Protein AF-A0A3D3CGB9-F1 (afdb_monomer_lite)

Foldseek 3Di:
DFDDDDDQVPDDALVVVLVSVLRRLLVVLVVVLVVVLVVLVCCQPPPFDVPVLVVAPQCVVVVHTVSLVSHPDDDDPDDDDPCLQVVLLVSQLCRCCCPNVVVDGSVRVVVCVVVVNVVVVVSVVSSVVGDGPPPPDCSSVVSSVVVVVSNVVSNVVDDRCSNVVPDDDPDDD

Sequence (173 aa):
MGLPEKPLAEFRSVGEIQEAFERQLANLIDHSVISSVVAQKLHMEMVPRPFLSTCVDGCMEKGLDLSKGGAVYNVGPVLTGIGLSVVANGLAAIEKLVFEDRSATLGELAKAMDDDWVGHEDLRKRALAAPKYGNDNEAVDRYAREISDFYYRTTRRHPCDVASSGSRSPRSP

Secondary structure (DSSP, 8-state):
-PPP---GGG--SHHHHHHHHHHHHHHHHHHHHHHHHHHHHHHHHH---HHHHHTSTTHHHHT--GGGT-SS----PPPPP--HHHHHHHHHHHIIIIIIS--S-HHHHHHHHHTTTTT-HHHHHHHHHS--TTSS-HHHHHHHHHHHHHHHHHHTTS--GGGTSS--PPPP-

pLDDT: mean 89.47, std 15.13, range [31.45, 97.75]

Radius of gyration: 22.29 Å; chains: 1; bounding box: 44×42×59 Å

Structure (mmCIF, N/CA/C/O backbone):
data_AF-A0A3D3CGB9-F1
#
_entry.id   AF-A0A3D3CGB9-F1
#
loop_
_atom_site.group_PDB
_atom_site.id
_atom_site.type_symbol
_atom_site.label_atom_id
_atom_site.label_alt_id
_atom_site.label_comp_id
_atom_site.label_asym_id
_atom_site.label_entity_id
_atom_site.label_seq_id
_atom_site.pdbx_PDB_ins_code
_atom_site.Cartn_x
_atom_site.Cartn_y
_atom_site.Cartn_z
_atom_site.occupancy
_atom_site.B_iso_or_equiv
_atom_site.auth_seq_id
_atom_site.auth_comp_id
_atom_site.auth_asym_id
_atom_site.auth_atom_id
_atom_site.pdbx_PDB_model_num
ATOM 1 N N . MET A 1 1 ? 9.017 -13.805 4.710 1.00 71.00 1 MET A N 1
ATOM 2 C CA . MET A 1 1 ? 9.083 -12.710 3.715 1.00 71.00 1 MET A CA 1
ATOM 3 C C . MET A 1 1 ? 8.897 -11.338 4.357 1.00 71.00 1 MET A C 1
ATOM 5 O O . MET A 1 1 ? 9.520 -10.405 3.873 1.00 71.00 1 MET A O 1
ATOM 9 N N . GLY A 1 2 ? 8.099 -11.202 5.426 1.00 88.62 2 GLY A N 1
ATOM 10 C CA . GLY A 1 2 ? 8.049 -9.963 6.213 1.00 88.62 2 GLY A CA 1
ATOM 11 C C . GLY A 1 2 ? 9.246 -9.783 7.153 1.00 88.62 2 GLY A C 1
ATOM 12 O O . GLY A 1 2 ? 9.957 -10.747 7.450 1.00 88.62 2 GLY A O 1
ATOM 13 N N . LEU A 1 3 ? 9.445 -8.547 7.607 1.00 94.56 3 LEU A N 1
ATOM 14 C CA . LEU A 1 3 ? 10.413 -8.180 8.641 1.00 94.56 3 LEU A CA 1
ATOM 15 C C . LEU A 1 3 ? 9.923 -8.632 10.029 1.00 94.56 3 LEU A C 1
ATOM 17 O O . LEU A 1 3 ? 8.708 -8.663 10.250 1.00 94.56 3 LEU A O 1
ATOM 21 N N . PRO A 1 4 ? 10.826 -8.962 10.970 1.00 93.69 4 PRO A N 1
ATOM 22 C CA . PRO A 1 4 ? 10.441 -9.149 12.362 1.00 93.69 4 PRO A CA 1
ATOM 23 C C . PRO A 1 4 ? 9.935 -7.820 12.932 1.00 93.69 4 PRO A C 1
ATOM 25 O O . PRO A 1 4 ? 10.592 -6.790 12.806 1.00 93.69 4 PRO A O 1
ATOM 28 N N . GLU A 1 5 ? 8.769 -7.855 13.566 1.00 92.94 5 GLU A N 1
ATOM 29 C CA . GLU A 1 5 ? 8.159 -6.711 14.243 1.00 92.94 5 GLU A CA 1
ATOM 30 C C . GLU A 1 5 ? 7.860 -7.074 15.696 1.00 92.94 5 GLU A C 1
ATOM 32 O O . GLU A 1 5 ? 7.839 -8.251 16.072 1.00 92.94 5 GLU A O 1
ATOM 37 N N . LYS A 1 6 ? 7.645 -6.050 16.523 1.00 92.56 6 LYS A N 1
ATOM 38 C CA . LYS A 1 6 ? 7.287 -6.249 17.929 1.00 92.56 6 LYS A CA 1
ATOM 39 C C . LYS A 1 6 ? 5.930 -6.968 18.074 1.00 92.56 6 LYS A C 1
ATOM 41 O O . LYS A 1 6 ? 5.095 -6.888 17.169 1.00 92.56 6 LYS A O 1
ATOM 46 N N . PRO A 1 7 ? 5.678 -7.661 19.199 1.00 93.50 7 PRO A N 1
ATOM 47 C CA . PRO A 1 7 ? 4.395 -8.309 19.466 1.00 93.50 7 PRO A CA 1
ATOM 48 C C . PRO A 1 7 ? 3.196 -7.353 19.373 1.00 93.50 7 PRO A C 1
ATOM 50 O O . PRO A 1 7 ? 3.284 -6.192 19.770 1.00 93.50 7 PRO A O 1
ATOM 53 N N . LEU A 1 8 ? 2.037 -7.865 18.935 1.00 90.25 8 LEU A N 1
ATOM 54 C CA . LEU A 1 8 ? 0.809 -7.068 18.766 1.00 90.25 8 LEU A CA 1
ATOM 55 C C . LEU A 1 8 ? 0.390 -6.307 20.035 1.00 90.25 8 LEU A C 1
ATOM 57 O O . LEU A 1 8 ? -0.092 -5.182 19.950 1.00 90.25 8 LEU A O 1
ATOM 61 N N . ALA A 1 9 ? 0.605 -6.897 21.213 1.00 88.75 9 ALA A N 1
ATOM 62 C CA . ALA A 1 9 ? 0.267 -6.285 22.498 1.00 88.75 9 ALA A CA 1
ATOM 63 C C . ALA A 1 9 ? 1.123 -5.050 22.846 1.00 88.75 9 ALA A C 1
ATOM 65 O O . ALA A 1 9 ? 0.763 -4.287 23.740 1.00 88.75 9 ALA A O 1
ATOM 66 N N . GLU A 1 10 ? 2.253 -4.846 22.164 1.00 93.50 10 GLU A N 1
ATOM 67 C CA . GLU A 1 10 ? 3.170 -3.730 22.416 1.00 93.50 10 GLU A CA 1
ATOM 68 C C . GLU A 1 10 ? 2.884 -2.495 21.549 1.00 93.50 10 GLU A C 1
ATOM 70 O O . GLU A 1 10 ? 3.540 -1.462 21.720 1.00 93.50 10 GLU A O 1
ATOM 75 N N . PHE A 1 11 ? 1.931 -2.571 20.616 1.00 94.88 11 PHE A N 1
ATOM 76 C CA . PHE A 1 11 ? 1.491 -1.412 19.839 1.00 94.88 11 PHE A CA 1
ATOM 77 C C . PHE A 1 11 ? 0.540 -0.545 20.661 1.00 94.88 11 PHE A C 1
ATOM 79 O O . PHE A 1 11 ? -0.473 -1.021 21.173 1.00 94.88 11 PHE A O 1
ATOM 86 N N . ARG A 1 12 ? 0.872 0.742 20.786 1.00 94.44 12 ARG A N 1
ATOM 87 C CA . ARG A 1 12 ? 0.139 1.690 21.645 1.00 94.44 12 ARG A CA 1
ATOM 88 C C . ARG A 1 12 ? -0.654 2.738 20.875 1.00 94.44 12 ARG A C 1
ATOM 90 O O . ARG A 1 12 ? -1.452 3.448 21.481 1.00 94.44 12 ARG A O 1
ATOM 97 N N . SER A 1 13 ? -0.451 2.838 19.566 1.00 95.81 13 SER A N 1
ATOM 98 C CA . SER A 1 13 ? -1.186 3.757 18.699 1.00 95.81 13 SER A CA 1
ATOM 99 C C . SER A 1 13 ? -1.323 3.194 17.288 1.00 95.81 13 SER A C 1
ATOM 101 O O . SER A 1 13 ? -0.536 2.345 16.864 1.00 95.81 13 SER A O 1
ATOM 103 N N . VAL A 1 14 ? -2.297 3.710 16.534 1.00 95.94 14 VAL A N 1
ATOM 104 C CA . VAL A 1 14 ? -2.419 3.401 15.103 1.00 95.94 14 VAL A CA 1
ATOM 105 C C . VAL A 1 14 ? -1.213 3.913 14.308 1.00 95.94 14 VAL A C 1
ATOM 107 O O . VAL A 1 14 ? -0.809 3.267 13.348 1.00 95.94 14 VAL A O 1
ATOM 110 N N . GLY A 1 15 ? -0.582 5.010 14.743 1.00 96.44 15 GLY A N 1
ATOM 111 C CA . GLY A 1 15 ? 0.629 5.540 14.114 1.00 96.44 15 GLY A CA 1
ATOM 112 C C . GLY A 1 15 ? 1.782 4.536 14.141 1.00 96.44 15 GLY A C 1
ATOM 113 O O . GLY A 1 15 ? 2.397 4.285 13.112 1.00 96.44 15 GLY A O 1
ATOM 114 N N . GLU A 1 16 ? 2.009 3.861 15.274 1.00 96.69 16 GLU A N 1
ATOM 115 C CA . GLU A 1 16 ? 3.033 2.807 15.362 1.00 96.69 16 GLU A CA 1
ATOM 116 C C . GLU A 1 16 ? 2.738 1.623 14.421 1.00 96.69 16 GLU A C 1
ATOM 118 O O . GLU A 1 16 ? 3.661 0.999 13.892 1.00 96.69 16 GLU A O 1
ATOM 123 N N . ILE A 1 17 ? 1.456 1.303 14.211 1.00 96.38 17 ILE A N 1
ATOM 124 C CA . ILE A 1 17 ? 1.021 0.241 13.292 1.00 96.38 17 ILE A CA 1
ATOM 125 C C . ILE A 1 17 ? 1.237 0.673 11.843 1.00 96.38 17 ILE A C 1
ATOM 127 O O . ILE A 1 17 ? 1.741 -0.114 11.043 1.00 96.38 17 ILE A O 1
ATOM 131 N N . GLN A 1 18 ? 0.896 1.916 11.503 1.00 97.06 18 GLN A N 1
ATOM 132 C CA . GLN A 1 18 ? 1.150 2.477 10.181 1.00 97.06 18 GLN A CA 1
ATOM 133 C C . GLN A 1 18 ? 2.649 2.497 9.869 1.00 97.06 18 GLN A C 1
ATOM 135 O O . GLN A 1 18 ? 3.045 2.042 8.802 1.00 97.06 18 GLN A O 1
ATOM 140 N N . GLU A 1 19 ? 3.497 2.920 10.807 1.00 97.06 19 GLU A N 1
ATOM 141 C CA . GLU A 1 19 ? 4.953 2.878 10.634 1.00 97.06 19 GLU A CA 1
ATOM 142 C C . GLU A 1 19 ? 5.470 1.446 10.422 1.00 97.06 19 GLU A C 1
ATOM 144 O O . GLU A 1 19 ? 6.356 1.216 9.596 1.00 97.06 19 GLU A O 1
ATOM 149 N N . ALA A 1 20 ? 4.927 0.461 11.147 1.00 96.94 20 ALA A N 1
ATOM 150 C CA . ALA A 1 20 ? 5.261 -0.948 10.933 1.00 96.94 20 ALA A CA 1
ATOM 151 C C . ALA A 1 20 ? 4.816 -1.434 9.549 1.00 96.94 20 ALA A C 1
ATOM 153 O O . ALA A 1 20 ? 5.584 -2.093 8.847 1.00 96.94 20 ALA A O 1
ATOM 154 N N . PHE A 1 21 ? 3.611 -1.062 9.115 1.00 96.75 21 PHE A N 1
ATOM 155 C CA . PHE A 1 21 ? 3.128 -1.343 7.767 1.00 96.75 21 PHE A CA 1
ATOM 156 C C . PHE A 1 21 ? 4.039 -0.721 6.699 1.00 96.75 21 PHE A C 1
ATOM 158 O O . PHE A 1 21 ? 4.424 -1.401 5.750 1.00 96.75 21 PHE A O 1
ATOM 165 N N . GLU A 1 22 ? 4.445 0.537 6.869 1.00 96.81 22 GLU A N 1
ATOM 166 C CA . GLU A 1 22 ? 5.350 1.242 5.959 1.00 96.81 22 GLU A CA 1
ATOM 167 C C . GLU A 1 22 ? 6.719 0.553 5.856 1.00 96.81 22 GLU A C 1
ATOM 169 O O . GLU A 1 22 ? 7.250 0.408 4.752 1.00 96.81 22 GLU A O 1
ATOM 174 N N . ARG A 1 23 ? 7.272 0.045 6.969 1.00 96.81 23 ARG A N 1
ATOM 175 C CA . ARG A 1 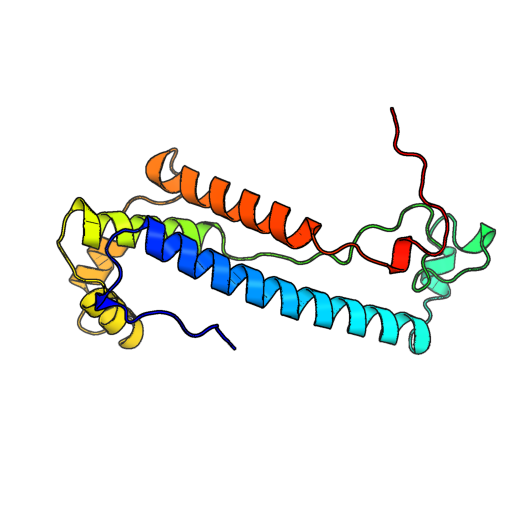23 ? 8.510 -0.761 6.955 1.00 96.81 23 ARG A CA 1
ATOM 176 C C . ARG A 1 23 ? 8.346 -2.060 6.171 1.00 96.81 23 ARG A C 1
ATOM 178 O O . ARG A 1 23 ? 9.208 -2.399 5.359 1.00 96.81 23 ARG A O 1
ATOM 185 N N . GLN A 1 24 ? 7.240 -2.773 6.378 1.00 96.94 24 GLN A N 1
ATOM 186 C CA . GLN A 1 24 ? 6.937 -3.999 5.631 1.00 96.94 24 GLN A CA 1
ATOM 187 C C . GLN A 1 24 ? 6.763 -3.712 4.133 1.00 96.94 24 GLN A C 1
ATOM 189 O O . GLN A 1 24 ? 7.301 -4.437 3.293 1.00 96.94 24 GLN A O 1
ATOM 194 N N . LEU A 1 25 ? 6.062 -2.626 3.795 1.00 96.25 25 LEU A N 1
ATOM 195 C CA . LEU A 1 25 ? 5.851 -2.183 2.421 1.00 96.25 25 LEU A CA 1
ATOM 196 C C . LEU A 1 25 ? 7.170 -1.790 1.747 1.00 96.25 25 LEU A C 1
ATOM 198 O O . LEU A 1 25 ? 7.405 -2.195 0.611 1.00 96.25 25 LEU A O 1
ATOM 202 N N . ALA A 1 26 ? 8.048 -1.056 2.435 1.00 95.50 26 ALA A N 1
ATOM 203 C CA . ALA A 1 26 ? 9.370 -0.706 1.917 1.00 95.50 26 ALA A CA 1
ATOM 204 C C . ALA A 1 26 ? 10.207 -1.953 1.608 1.00 95.50 26 ALA A C 1
ATOM 206 O O . ALA A 1 26 ? 10.721 -2.080 0.500 1.00 95.50 26 ALA A O 1
ATOM 207 N N . ASN A 1 27 ? 10.245 -2.919 2.530 1.00 95.81 27 ASN A N 1
ATOM 208 C CA . ASN A 1 27 ? 10.922 -4.192 2.296 1.00 95.81 27 ASN A CA 1
ATOM 209 C C . ASN A 1 27 ? 10.351 -4.932 1.073 1.00 95.81 27 ASN A C 1
ATOM 211 O O . ASN A 1 27 ? 11.106 -5.482 0.273 1.00 95.81 27 ASN A O 1
ATOM 215 N N . LEU A 1 28 ? 9.029 -4.934 0.880 1.00 95.12 28 LEU A N 1
ATOM 216 C CA . LEU A 1 28 ? 8.418 -5.547 -0.302 1.00 95.12 28 LEU A CA 1
ATOM 217 C C . LEU A 1 28 ? 8.777 -4.802 -1.598 1.00 95.12 28 LEU A C 1
ATOM 219 O O . LEU A 1 28 ? 9.026 -5.444 -2.623 1.00 95.12 28 LEU A O 1
ATOM 223 N N . ILE A 1 29 ? 8.821 -3.467 -1.561 1.00 94.69 29 ILE A N 1
ATOM 224 C CA . ILE A 1 29 ? 9.257 -2.638 -2.692 1.00 94.69 29 ILE A CA 1
ATOM 225 C C . ILE A 1 29 ? 10.700 -2.986 -3.065 1.00 94.69 29 ILE A C 1
ATOM 227 O O . ILE A 1 29 ? 10.945 -3.263 -4.238 1.00 94.69 29 ILE A O 1
ATOM 231 N N . ASP A 1 30 ? 11.617 -3.074 -2.098 1.00 93.00 30 ASP A N 1
ATOM 232 C CA . ASP A 1 30 ? 13.024 -3.421 -2.341 1.00 93.00 30 ASP A CA 1
ATOM 233 C C . ASP A 1 30 ? 13.158 -4.748 -3.104 1.00 93.00 30 ASP A C 1
ATOM 235 O O . ASP A 1 30 ? 13.811 -4.827 -4.150 1.00 93.00 30 ASP A O 1
ATOM 239 N N . HIS A 1 31 ? 12.468 -5.791 -2.636 1.00 93.50 31 HIS A N 1
ATOM 240 C CA . HIS A 1 31 ? 12.474 -7.099 -3.293 1.00 93.50 31 HIS A CA 1
ATOM 241 C C . HIS A 1 31 ? 11.844 -7.048 -4.694 1.00 93.50 31 HIS A C 1
ATOM 243 O O . HIS A 1 31 ? 12.347 -7.676 -5.631 1.00 93.50 31 HIS A O 1
ATOM 249 N N . SER A 1 32 ? 10.769 -6.274 -4.862 1.00 93.75 32 SER A N 1
ATOM 250 C CA . SER A 1 32 ? 10.077 -6.114 -6.148 1.00 93.75 32 SER A CA 1
ATOM 251 C C . SER A 1 32 ? 10.941 -5.383 -7.179 1.00 93.75 32 SER A C 1
ATOM 253 O O . SER A 1 32 ? 10.950 -5.756 -8.355 1.00 93.75 32 SER A O 1
ATOM 255 N N . VAL A 1 33 ? 11.711 -4.380 -6.746 1.00 92.19 33 VAL A N 1
ATOM 256 C CA . VAL A 1 33 ? 12.694 -3.679 -7.584 1.00 92.19 33 VAL A CA 1
ATOM 257 C C . VAL A 1 33 ? 13.782 -4.644 -8.038 1.00 92.19 33 VAL A C 1
ATOM 259 O O . VAL A 1 33 ? 14.054 -4.722 -9.236 1.00 92.19 33 VAL A O 1
ATOM 262 N N . ILE A 1 34 ? 14.370 -5.412 -7.113 1.00 91.56 34 ILE A N 1
ATOM 263 C CA . ILE A 1 34 ? 15.412 -6.398 -7.442 1.00 91.56 34 ILE A CA 1
ATOM 264 C C . ILE A 1 34 ? 14.889 -7.385 -8.489 1.00 91.56 34 ILE A C 1
ATOM 266 O O . ILE A 1 34 ? 15.532 -7.588 -9.521 1.00 91.56 34 ILE A O 1
ATOM 270 N N . SER A 1 35 ? 13.697 -7.944 -8.265 1.00 92.94 35 SER A N 1
ATOM 271 C CA . SER A 1 35 ? 13.059 -8.871 -9.202 1.00 92.94 35 SER A CA 1
ATOM 272 C C . SER A 1 35 ? 12.844 -8.238 -10.582 1.00 92.94 35 SER A C 1
ATOM 274 O O . SER A 1 35 ? 13.216 -8.824 -11.601 1.00 92.94 35 SER A O 1
ATOM 276 N N . SER A 1 36 ? 12.331 -7.005 -10.622 1.00 92.38 36 SER A N 1
ATOM 277 C CA . SER A 1 36 ? 12.059 -6.284 -11.871 1.00 92.38 36 SER A CA 1
ATOM 278 C C . SER A 1 36 ? 13.334 -5.990 -12.663 1.00 92.38 36 SER A C 1
ATOM 280 O O . SER A 1 36 ? 13.372 -6.204 -13.874 1.00 92.38 36 SER A O 1
ATOM 282 N N . VAL A 1 37 ? 14.402 -5.548 -11.994 1.00 90.25 37 VAL A N 1
ATOM 283 C CA . VAL A 1 37 ? 15.694 -5.263 -12.637 1.00 90.25 37 VAL A CA 1
ATOM 284 C C . VAL A 1 37 ? 16.332 -6.542 -13.179 1.00 90.25 37 VAL A C 1
ATOM 286 O O . VAL A 1 37 ? 16.861 -6.542 -14.291 1.00 90.25 37 VAL A O 1
ATOM 289 N N . VAL A 1 38 ? 16.266 -7.649 -12.433 1.00 92.00 38 VAL A N 1
ATOM 290 C CA . VAL A 1 38 ? 16.757 -8.953 -12.906 1.00 92.00 38 VAL A CA 1
ATOM 291 C C . VAL A 1 38 ? 15.976 -9.408 -14.140 1.00 92.00 38 VAL A C 1
ATOM 293 O O . VAL A 1 38 ? 16.588 -9.778 -15.140 1.00 92.00 38 VAL A O 1
ATOM 296 N N . ALA A 1 39 ? 14.645 -9.305 -14.124 1.00 91.56 39 ALA A N 1
ATOM 297 C CA . ALA A 1 39 ? 13.813 -9.646 -15.276 1.00 91.56 39 ALA A CA 1
ATOM 298 C C . ALA A 1 39 ? 14.145 -8.787 -16.510 1.00 91.56 39 ALA A C 1
ATOM 300 O O . ALA A 1 39 ? 14.252 -9.308 -17.621 1.00 91.56 39 ALA A O 1
ATOM 301 N N . GLN A 1 40 ? 14.381 -7.483 -16.329 1.00 89.44 40 GLN A N 1
ATOM 302 C CA . GLN A 1 40 ? 14.809 -6.599 -17.417 1.00 89.44 40 GLN A CA 1
ATOM 303 C C . GLN A 1 40 ? 16.165 -7.008 -18.004 1.00 89.44 40 GLN A C 1
ATOM 305 O O . GLN A 1 40 ? 16.298 -7.048 -19.227 1.00 89.44 40 GLN A O 1
ATOM 310 N N . LYS A 1 41 ? 17.149 -7.356 -17.164 1.00 90.06 41 LYS A N 1
ATOM 311 C CA . LYS A 1 41 ? 18.462 -7.850 -17.621 1.00 90.06 41 LYS A CA 1
ATOM 312 C C . LYS A 1 41 ? 18.334 -9.124 -18.448 1.00 90.06 41 LYS A C 1
ATOM 314 O O . LYS A 1 41 ? 18.863 -9.191 -19.553 1.00 90.06 41 LYS A O 1
ATOM 319 N N . LEU A 1 42 ? 17.543 -10.080 -17.972 1.00 91.81 42 LEU A N 1
ATOM 320 C CA . LEU A 1 42 ? 17.266 -11.317 -18.702 1.00 91.81 42 LEU A CA 1
ATOM 321 C C . LEU A 1 42 ? 16.584 -11.047 -20.051 1.00 91.81 42 LEU A C 1
ATOM 323 O O . LEU A 1 42 ? 16.952 -11.642 -21.062 1.00 91.81 42 LEU A O 1
ATOM 327 N N . HIS A 1 43 ? 15.633 -10.112 -20.100 1.00 90.00 43 HIS A N 1
ATOM 328 C CA . HIS A 1 43 ? 14.998 -9.708 -21.354 1.00 90.00 43 HIS A CA 1
ATOM 329 C C . HIS A 1 43 ? 15.967 -9.031 -22.334 1.00 90.00 43 HIS A C 1
ATOM 331 O O . HIS A 1 43 ? 15.830 -9.249 -23.534 1.00 90.00 43 HIS A O 1
ATOM 337 N N . MET A 1 44 ? 16.939 -8.245 -21.855 1.00 89.50 44 MET A N 1
ATOM 338 C CA . MET A 1 44 ? 17.967 -7.628 -22.708 1.00 89.50 44 MET A CA 1
ATOM 339 C C . MET A 1 44 ? 18.879 -8.653 -23.390 1.00 89.50 44 MET A C 1
ATOM 341 O O . MET A 1 44 ? 19.365 -8.401 -24.496 1.00 89.50 44 MET A O 1
ATOM 345 N N . GLU A 1 45 ? 19.139 -9.777 -22.724 1.00 90.38 45 GLU A N 1
ATOM 346 C CA . GLU A 1 45 ? 20.069 -10.805 -23.196 1.00 90.38 45 GLU A CA 1
ATOM 347 C C . GLU A 1 45 ? 19.377 -11.878 -24.038 1.00 90.38 45 G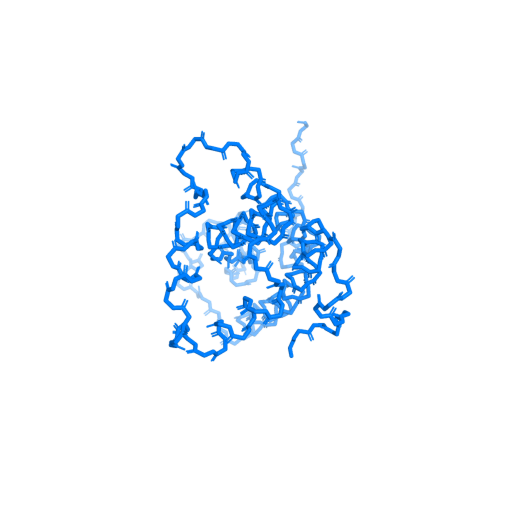LU A C 1
ATOM 349 O O . GLU A 1 45 ? 19.899 -12.278 -25.077 1.00 90.38 45 GLU A O 1
ATOM 354 N N . MET A 1 46 ? 18.195 -12.330 -23.612 1.00 93.38 46 MET A N 1
ATOM 355 C CA . MET A 1 46 ? 17.554 -13.521 -24.178 1.00 93.38 46 MET A CA 1
ATOM 356 C C . MET A 1 46 ? 16.352 -13.221 -25.076 1.00 93.38 46 MET A C 1
ATOM 358 O O . MET A 1 46 ? 15.933 -14.095 -25.831 1.00 93.38 46 MET A O 1
ATOM 362 N N . VAL A 1 47 ? 15.768 -12.018 -25.000 1.00 92.50 47 VAL A N 1
ATOM 363 C CA . VAL A 1 47 ? 14.492 -11.701 -25.669 1.00 92.50 47 VAL A CA 1
ATOM 364 C C . VAL A 1 47 ? 14.576 -10.361 -26.416 1.00 92.50 47 VAL A C 1
ATOM 366 O O . VAL A 1 47 ? 13.860 -9.414 -26.064 1.00 92.50 47 VAL A O 1
ATOM 369 N N . PRO A 1 48 ? 15.437 -10.248 -27.450 1.00 88.38 48 PRO A N 1
ATOM 370 C CA . PRO A 1 48 ? 15.436 -9.074 -28.317 1.00 88.38 48 PRO A CA 1
ATOM 371 C C . PRO A 1 48 ? 14.083 -8.946 -29.027 1.00 88.38 48 PRO A C 1
ATOM 373 O O . PRO A 1 48 ? 13.443 -9.945 -29.365 1.00 88.38 48 PRO A O 1
ATOM 376 N N . ARG A 1 49 ? 13.633 -7.711 -29.263 1.00 91.56 49 ARG A N 1
ATOM 377 C CA . ARG A 1 49 ? 12.294 -7.413 -29.789 1.00 91.56 49 ARG A CA 1
ATOM 378 C C . ARG A 1 49 ? 12.378 -6.645 -31.113 1.00 91.56 49 ARG A C 1
ATOM 380 O O . ARG A 1 49 ? 11.861 -5.531 -31.191 1.00 91.56 49 ARG A O 1
ATOM 387 N N . PRO A 1 50 ? 12.959 -7.229 -32.181 1.00 91.88 50 PRO A N 1
ATOM 388 C CA . PRO A 1 50 ? 13.251 -6.508 -33.420 1.00 91.88 50 PRO A CA 1
ATOM 389 C C . PRO A 1 50 ? 12.005 -5.882 -34.053 1.00 91.88 50 PRO A C 1
ATOM 391 O O . PRO A 1 50 ? 12.046 -4.721 -34.438 1.00 91.88 50 PRO A O 1
ATOM 394 N N . PHE A 1 51 ? 10.877 -6.599 -34.090 1.00 95.31 51 PHE A N 1
ATOM 395 C CA . PHE A 1 51 ? 9.626 -6.057 -34.629 1.00 95.31 51 PHE A CA 1
ATOM 396 C C . PHE A 1 51 ? 9.150 -4.822 -33.850 1.00 95.31 51 PHE A C 1
ATOM 398 O O . PHE A 1 51 ? 8.923 -3.773 -34.442 1.00 95.31 51 PHE A O 1
ATOM 405 N N . LEU A 1 52 ? 9.076 -4.907 -32.517 1.00 93.38 52 LEU A N 1
ATOM 406 C CA . LEU A 1 52 ? 8.658 -3.770 -31.690 1.00 93.38 52 LEU A CA 1
ATOM 407 C C . LEU A 1 52 ? 9.634 -2.596 -31.800 1.00 93.38 52 LEU A C 1
ATOM 409 O O . LEU A 1 52 ? 9.194 -1.454 -31.843 1.00 93.38 52 LEU A O 1
ATOM 413 N N . SER A 1 53 ? 10.935 -2.865 -31.909 1.00 94.56 53 SER A N 1
ATOM 414 C CA . SER A 1 53 ? 11.959 -1.838 -32.119 1.00 94.56 53 SER A CA 1
ATOM 415 C C . SER A 1 53 ? 11.748 -1.058 -33.422 1.00 94.56 53 SER A C 1
ATOM 417 O O . SER A 1 53 ? 12.001 0.139 -33.450 1.00 94.56 53 SER A O 1
ATOM 419 N N . THR A 1 54 ? 11.219 -1.678 -34.484 1.00 95.19 54 THR A N 1
ATOM 420 C CA . THR A 1 54 ? 10.877 -0.947 -35.725 1.00 95.19 54 THR A CA 1
ATOM 421 C C . THR A 1 54 ? 9.643 -0.053 -35.599 1.00 95.19 54 THR A C 1
ATOM 423 O O . THR A 1 54 ? 9.454 0.841 -36.417 1.00 95.19 54 THR A O 1
ATOM 426 N N . CYS A 1 55 ? 8.808 -0.276 -34.581 1.00 95.94 55 CYS A N 1
ATOM 427 C CA . CYS A 1 55 ? 7.588 0.491 -34.334 1.00 95.94 55 CYS A CA 1
ATOM 428 C C . CYS A 1 55 ? 7.771 1.607 -33.289 1.00 95.94 55 CYS A C 1
ATOM 430 O O . CYS A 1 55 ? 6.790 2.264 -32.944 1.00 95.94 55 CYS A O 1
ATOM 432 N N . VAL A 1 56 ? 8.979 1.789 -32.742 1.00 94.56 56 VAL A N 1
ATOM 433 C CA . VAL A 1 56 ? 9.263 2.761 -31.677 1.00 94.56 56 VAL A CA 1
ATOM 434 C C . VAL A 1 56 ? 10.402 3.686 -32.091 1.00 94.56 56 VAL A C 1
ATOM 436 O O . VAL A 1 56 ? 11.535 3.240 -32.287 1.00 94.56 56 VAL A O 1
ATOM 439 N N . ASP A 1 57 ? 10.105 4.985 -32.140 1.00 95.25 57 ASP A N 1
ATOM 440 C CA . ASP A 1 57 ? 11.070 6.036 -32.468 1.00 95.25 57 ASP A CA 1
ATOM 441 C C . ASP A 1 57 ? 12.325 5.968 -31.580 1.00 95.25 57 ASP A C 1
ATOM 443 O O . ASP A 1 57 ? 12.261 5.683 -30.375 1.00 95.25 57 ASP A O 1
ATOM 447 N N . GLY A 1 58 ? 13.485 6.265 -32.167 1.00 94.19 58 GLY A N 1
ATOM 448 C CA . GLY A 1 58 ? 14.793 6.258 -31.513 1.00 94.19 58 GLY A CA 1
ATOM 449 C C . GLY A 1 58 ? 15.558 4.945 -31.684 1.00 94.19 58 GLY A C 1
ATOM 450 O O . GLY A 1 58 ? 16.791 4.964 -31.716 1.00 94.19 58 GLY A O 1
ATOM 451 N N . CYS A 1 59 ? 14.867 3.806 -31.812 1.00 93.81 59 CYS A N 1
ATOM 452 C CA . CYS A 1 59 ? 15.531 2.502 -31.898 1.00 93.81 59 CYS A CA 1
ATOM 453 C C . CYS A 1 59 ? 16.336 2.363 -33.197 1.00 93.81 59 CYS A C 1
ATOM 455 O O . CYS A 1 59 ? 17.471 1.883 -33.175 1.00 93.81 59 CYS A O 1
ATOM 457 N N . MET A 1 60 ? 15.768 2.822 -34.318 1.00 93.94 60 MET A N 1
ATOM 458 C CA . MET A 1 60 ? 16.421 2.783 -35.628 1.00 93.94 60 MET A CA 1
ATOM 459 C C . MET A 1 60 ? 17.587 3.770 -35.706 1.00 93.94 60 MET A C 1
ATOM 461 O O . MET A 1 60 ? 18.671 3.395 -36.144 1.00 93.94 60 MET A O 1
ATOM 465 N N . GLU A 1 61 ? 17.401 4.999 -35.220 1.00 94.81 61 GLU A N 1
ATOM 466 C CA . GLU A 1 61 ? 18.423 6.050 -35.214 1.00 94.81 61 GLU A CA 1
ATOM 467 C C . GLU A 1 61 ? 19.634 5.665 -34.360 1.00 94.81 61 GLU A C 1
ATOM 469 O O . GLU A 1 61 ? 20.770 5.981 -34.711 1.00 94.81 61 GLU A O 1
ATOM 474 N N . LYS A 1 62 ? 19.401 4.968 -33.241 1.00 92.44 62 LYS A N 1
ATOM 475 C CA . LYS A 1 62 ? 20.461 4.507 -32.334 1.00 92.44 62 LYS A CA 1
ATOM 476 C C . LYS A 1 62 ? 21.021 3.130 -32.703 1.00 92.44 62 LYS A C 1
ATOM 478 O O . LYS A 1 62 ? 22.034 2.735 -32.133 1.00 92.44 62 LYS A O 1
ATOM 483 N N . GLY A 1 63 ? 20.366 2.380 -33.594 1.00 92.00 63 GLY A N 1
ATOM 484 C CA . GLY A 1 63 ? 20.710 0.983 -33.879 1.00 92.00 63 GLY A CA 1
ATOM 485 C C . GLY A 1 63 ? 20.605 0.071 -32.649 1.00 92.00 63 GLY A C 1
ATOM 486 O O . GLY A 1 63 ? 21.357 -0.896 -32.526 1.00 92.00 63 GLY A O 1
ATOM 487 N N . LEU A 1 64 ? 19.711 0.401 -31.711 1.00 91.81 64 LEU A N 1
ATOM 488 C CA . LEU A 1 64 ? 19.545 -0.298 -30.438 1.00 91.81 64 LEU A CA 1
ATOM 489 C C . LEU A 1 64 ? 18.137 -0.871 -30.321 1.00 91.81 64 LEU A C 1
ATOM 491 O O . LEU A 1 64 ? 17.151 -0.194 -30.596 1.00 91.81 64 LEU A O 1
ATOM 495 N N . ASP A 1 65 ? 18.050 -2.115 -29.851 1.00 91.94 65 ASP A N 1
ATOM 496 C CA . ASP A 1 65 ? 16.770 -2.744 -29.543 1.00 91.94 65 ASP A CA 1
ATOM 497 C C . ASP A 1 65 ? 16.042 -1.998 -28.412 1.00 91.94 65 ASP A C 1
ATOM 499 O O . ASP A 1 65 ? 16.663 -1.468 -27.486 1.00 91.94 65 ASP A O 1
ATOM 503 N N . LEU A 1 66 ? 14.711 -2.034 -28.439 1.00 89.75 66 LEU A N 1
ATOM 504 C CA . LEU A 1 66 ? 13.842 -1.495 -27.402 1.00 89.75 66 LEU A CA 1
ATOM 505 C C . LEU A 1 66 ? 14.216 -2.007 -26.006 1.00 89.75 66 LEU A C 1
ATOM 507 O O . LEU A 1 66 ? 14.228 -1.238 -25.049 1.00 89.75 66 LEU A O 1
ATOM 511 N N . SER A 1 67 ? 14.547 -3.297 -25.870 1.00 88.50 67 SER A N 1
ATOM 512 C CA . SER A 1 67 ? 14.968 -3.877 -24.588 1.00 88.50 67 SER A CA 1
ATOM 513 C C . SER A 1 67 ? 16.230 -3.231 -24.022 1.00 88.50 67 SER A C 1
ATOM 515 O O . SER A 1 67 ? 16.371 -3.175 -22.805 1.00 88.50 67 SER A O 1
ATOM 517 N N . LYS A 1 68 ? 17.096 -2.694 -24.886 1.00 88.62 68 LYS A N 1
ATOM 518 C CA . LYS A 1 68 ? 18.373 -2.057 -24.544 1.00 88.62 68 LYS A CA 1
ATOM 519 C C . LYS A 1 68 ? 18.279 -0.527 -24.482 1.00 88.62 68 LYS A C 1
ATOM 521 O O . LYS A 1 68 ? 19.302 0.148 -24.532 1.00 88.62 68 LYS A O 1
ATOM 526 N N . GLY A 1 69 ? 17.066 0.023 -24.397 1.00 88.75 69 GLY A N 1
ATOM 527 C CA . GLY A 1 69 ? 16.840 1.462 -24.253 1.00 88.75 69 GLY A CA 1
ATOM 528 C C . GLY A 1 69 ? 16.857 2.254 -25.564 1.00 88.75 69 GLY A C 1
ATOM 529 O O . GLY A 1 69 ? 17.079 3.467 -25.538 1.00 88.75 69 GLY A O 1
ATOM 530 N N . GLY A 1 70 ? 16.612 1.604 -26.709 1.00 91.12 70 GLY A N 1
ATOM 531 C CA . GLY A 1 70 ? 16.573 2.264 -28.021 1.00 91.12 70 GLY A CA 1
ATOM 532 C C . GLY A 1 70 ? 15.556 3.410 -28.126 1.00 91.12 70 GLY A C 1
ATOM 533 O O . GLY A 1 70 ? 15.822 4.397 -28.807 1.00 91.12 70 GLY A O 1
ATOM 534 N N . ALA A 1 71 ? 14.446 3.351 -27.385 1.00 92.56 71 ALA A N 1
ATOM 535 C CA . ALA A 1 71 ? 13.384 4.357 -27.441 1.00 92.56 71 ALA A CA 1
ATOM 536 C C . ALA A 1 71 ? 13.875 5.789 -27.138 1.00 92.56 71 ALA A C 1
ATOM 538 O O . ALA A 1 71 ? 14.852 5.993 -26.407 1.00 92.56 71 ALA A O 1
ATOM 539 N N . VAL A 1 72 ? 13.177 6.801 -27.667 1.00 92.94 72 VAL A N 1
ATOM 540 C CA . VAL A 1 72 ? 13.415 8.218 -27.309 1.00 92.94 72 VAL A CA 1
ATOM 541 C C . VAL A 1 72 ? 13.242 8.446 -25.804 1.00 92.94 72 VAL A C 1
ATOM 543 O O . VAL A 1 72 ? 14.073 9.110 -25.185 1.00 92.94 72 VAL A O 1
ATOM 546 N N . TYR A 1 73 ? 12.207 7.848 -25.206 1.00 89.44 73 TYR A N 1
ATOM 547 C CA . TYR A 1 73 ? 11.926 7.928 -23.774 1.00 89.44 73 TYR A CA 1
ATOM 548 C C . TYR A 1 73 ? 11.874 6.536 -23.158 1.00 89.44 73 TYR A C 1
ATOM 550 O O . TYR A 1 73 ? 11.140 5.667 -23.622 1.00 89.44 73 TYR A O 1
ATOM 558 N N . ASN A 1 74 ? 12.611 6.350 -22.066 1.00 86.50 74 ASN A N 1
ATOM 559 C CA . ASN A 1 74 ? 12.580 5.129 -21.272 1.00 86.50 74 ASN A CA 1
ATOM 560 C C . ASN A 1 74 ? 12.088 5.481 -19.867 1.00 86.50 74 ASN A C 1
ATOM 562 O O . ASN A 1 74 ? 12.763 6.199 -19.130 1.00 86.50 74 ASN A O 1
ATOM 566 N N . VAL A 1 75 ? 10.901 4.991 -19.507 1.00 83.94 75 VAL A N 1
ATOM 567 C CA . VAL A 1 75 ? 10.295 5.182 -18.184 1.00 83.94 75 VAL A CA 1
ATOM 568 C C . VAL A 1 75 ? 9.950 3.816 -17.607 1.00 83.94 75 VAL A C 1
ATOM 570 O O . VAL A 1 75 ? 9.327 2.997 -18.278 1.00 83.94 75 VAL A O 1
ATOM 573 N N . GLY A 1 76 ? 10.343 3.575 -16.357 1.00 75.00 76 GLY A N 1
ATOM 574 C CA . GLY A 1 76 ? 10.053 2.335 -15.640 1.00 75.00 76 GLY A CA 1
ATOM 575 C C . GLY A 1 76 ? 11.307 1.655 -15.082 1.00 75.00 76 GLY A C 1
ATOM 576 O O . GLY A 1 76 ? 12.354 2.299 -15.026 1.00 75.00 76 GLY A O 1
ATOM 577 N N . PRO A 1 77 ? 11.211 0.374 -14.669 1.00 78.12 77 PRO A N 1
ATOM 578 C CA . PRO A 1 77 ? 10.006 -0.464 -14.673 1.00 78.12 77 PRO A CA 1
ATOM 579 C C . PRO A 1 77 ? 8.946 0.052 -13.693 1.00 78.12 77 PRO A C 1
ATOM 581 O O . PRO A 1 77 ? 9.265 0.601 -12.642 1.00 78.12 77 PRO A O 1
ATOM 584 N N . VAL A 1 78 ? 7.674 -0.097 -14.061 1.00 84.94 78 VAL A N 1
ATO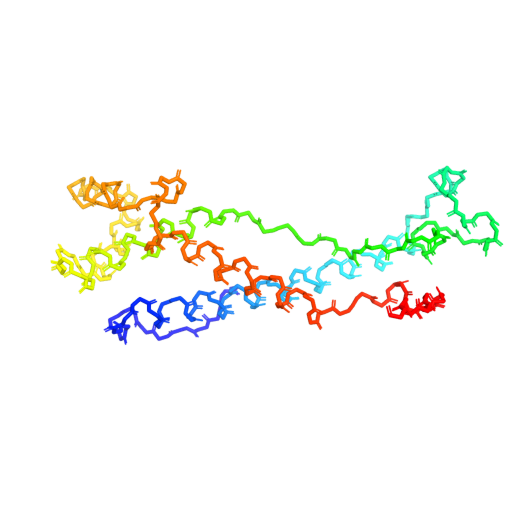M 585 C CA . VAL A 1 78 ? 6.558 0.310 -13.203 1.00 84.94 78 VAL A CA 1
ATOM 586 C C . VAL A 1 78 ? 6.298 -0.791 -12.186 1.00 84.94 78 VAL A C 1
ATOM 588 O O . VAL A 1 78 ? 6.073 -1.941 -12.558 1.00 84.94 78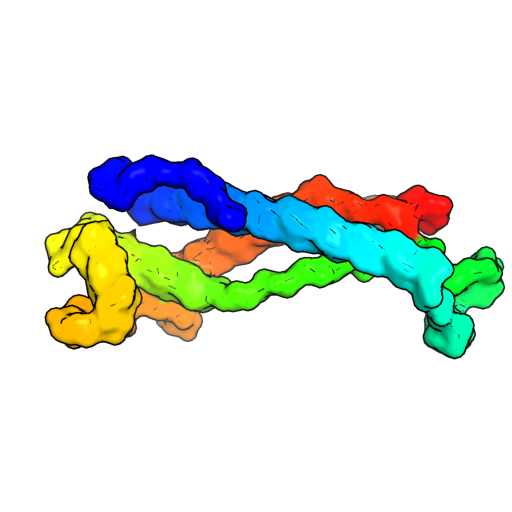 VAL A O 1
ATOM 591 N N . LEU A 1 79 ? 6.296 -0.425 -10.908 1.00 90.44 79 LEU A N 1
ATOM 592 C CA . LEU A 1 79 ? 5.735 -1.253 -9.851 1.00 90.44 79 LEU A CA 1
ATOM 593 C C . LEU A 1 79 ? 4.286 -0.826 -9.623 1.00 90.44 79 LEU A C 1
ATOM 595 O O . LEU A 1 79 ? 3.988 0.366 -9.547 1.00 90.44 79 LEU A O 1
ATOM 599 N N . THR A 1 80 ? 3.382 -1.798 -9.538 1.00 91.12 80 THR A N 1
ATOM 600 C CA . THR A 1 80 ? 1.958 -1.545 -9.303 1.00 91.12 80 THR A CA 1
ATOM 601 C C . THR A 1 80 ? 1.615 -1.860 -7.853 1.00 91.12 80 THR A C 1
ATOM 603 O O . THR A 1 80 ? 1.708 -3.008 -7.425 1.00 91.12 80 THR A O 1
ATOM 606 N N . GLY A 1 81 ? 1.206 -0.842 -7.096 1.00 89.19 81 GLY A N 1
ATOM 607 C CA . GLY A 1 81 ? 0.624 -1.007 -5.765 1.00 89.19 81 GLY A CA 1
ATOM 608 C C . GLY A 1 81 ? -0.886 -1.215 -5.865 1.00 89.19 81 GLY A C 1
ATOM 609 O O . GLY A 1 81 ? -1.592 -0.357 -6.390 1.00 89.19 81 GLY A O 1
ATOM 610 N N . ILE A 1 82 ? -1.388 -2.345 -5.367 1.00 94.62 82 ILE A N 1
ATOM 611 C CA . ILE A 1 82 ? -2.820 -2.682 -5.355 1.00 94.62 82 ILE A CA 1
ATOM 612 C C . ILE A 1 82 ? -3.307 -2.695 -3.903 1.00 94.62 82 ILE A C 1
ATOM 614 O O . ILE A 1 82 ? -2.587 -3.137 -3.013 1.00 94.62 82 ILE A O 1
ATOM 618 N N . GLY A 1 83 ? -4.539 -2.235 -3.669 1.00 95.06 83 GLY A N 1
ATOM 619 C CA . GLY A 1 83 ? -5.190 -2.345 -2.359 1.00 95.06 83 GLY A CA 1
ATOM 620 C C . GLY A 1 83 ? -5.088 -1.108 -1.464 1.00 95.06 83 GLY A C 1
ATOM 621 O O . GLY A 1 83 ? -5.269 -1.233 -0.258 1.00 95.06 83 GLY A O 1
ATOM 622 N N . LEU A 1 84 ? -4.857 0.087 -2.022 1.00 96.75 84 LEU A N 1
ATOM 623 C CA . LEU A 1 84 ? -4.770 1.332 -1.242 1.00 96.75 84 LEU A CA 1
ATOM 624 C C . LEU A 1 84 ? -5.994 1.559 -0.337 1.00 96.75 84 LEU A C 1
ATOM 626 O O . LEU A 1 84 ? -5.850 1.844 0.849 1.00 96.75 84 LEU A O 1
ATOM 630 N N . SER A 1 85 ? -7.199 1.366 -0.881 1.00 96.38 85 SER A N 1
ATOM 631 C CA . SER A 1 85 ? -8.450 1.498 -0.125 1.00 96.38 85 SER A CA 1
ATOM 632 C C . SER A 1 85 ? -8.588 0.445 0.974 1.00 96.38 85 SER A C 1
ATOM 634 O O . SER A 1 85 ? -9.141 0.732 2.031 1.00 96.38 85 SER A O 1
ATOM 636 N N . VAL A 1 86 ? -8.070 -0.766 0.754 1.00 96.88 86 VAL A N 1
ATOM 637 C CA . VAL A 1 86 ? -8.105 -1.855 1.739 1.00 96.88 86 VAL A CA 1
ATOM 638 C C . VAL A 1 86 ? -7.243 -1.494 2.943 1.00 96.88 86 VAL A C 1
ATOM 640 O O . VAL A 1 86 ? -7.704 -1.621 4.074 1.00 96.88 86 VAL A O 1
ATOM 643 N N . VAL A 1 87 ? -6.032 -0.983 2.707 1.00 97.06 87 VAL A N 1
ATOM 644 C CA . VAL A 1 87 ? -5.131 -0.571 3.790 1.00 97.06 87 VAL A CA 1
ATOM 645 C C . VAL A 1 87 ? -5.703 0.626 4.548 1.00 97.06 87 VAL A C 1
ATOM 647 O O . VAL A 1 87 ? -5.775 0.577 5.773 1.00 97.06 87 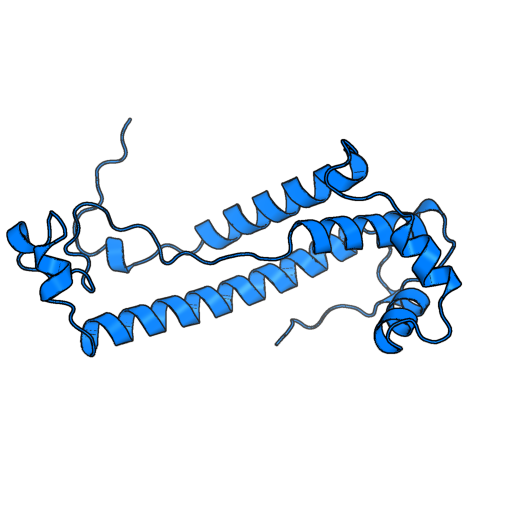VAL A O 1
ATOM 650 N N . ALA A 1 88 ? -6.179 1.658 3.842 1.00 97.62 88 ALA A N 1
ATOM 651 C CA . ALA A 1 88 ? -6.784 2.831 4.477 1.00 97.62 88 ALA A CA 1
ATOM 652 C C . ALA A 1 88 ? -7.989 2.450 5.357 1.00 97.62 88 ALA A C 1
ATOM 654 O O . ALA A 1 88 ? -8.080 2.865 6.511 1.00 97.62 88 ALA A O 1
ATOM 655 N N . ASN A 1 89 ? -8.876 1.589 4.848 1.00 97.62 89 ASN A N 1
ATOM 656 C CA . ASN A 1 89 ? -10.022 1.084 5.607 1.00 97.62 89 ASN A CA 1
ATOM 657 C C . ASN A 1 89 ? -9.603 0.220 6.803 1.00 97.62 89 ASN A C 1
ATOM 659 O O . ASN A 1 89 ? -10.253 0.278 7.846 1.00 97.62 89 ASN A O 1
ATOM 663 N N . GLY A 1 90 ? -8.548 -0.586 6.658 1.00 97.06 90 GLY A N 1
ATOM 664 C CA . GLY A 1 90 ? -8.010 -1.416 7.734 1.00 97.06 90 GLY A CA 1
ATOM 665 C C . GLY A 1 90 ? -7.442 -0.577 8.877 1.00 97.06 90 GLY A C 1
ATOM 666 O O . GLY A 1 90 ? -7.807 -0.794 10.030 1.00 97.06 90 GLY A O 1
ATOM 667 N N . LEU A 1 91 ? -6.619 0.427 8.556 1.00 97.62 91 LEU A N 1
ATOM 668 C CA . LEU A 1 91 ? -6.067 1.360 9.542 1.00 97.62 91 LEU A CA 1
ATOM 669 C C . LEU A 1 91 ? -7.169 2.149 10.254 1.00 97.62 91 LEU A C 1
ATOM 671 O O . LEU A 1 91 ? -7.170 2.201 11.480 1.00 97.62 91 LEU A O 1
ATOM 675 N N . ALA A 1 92 ? -8.156 2.664 9.515 1.00 97.44 92 ALA A N 1
ATOM 676 C CA . ALA A 1 92 ? -9.294 3.368 10.104 1.00 97.44 92 ALA A CA 1
ATOM 677 C C . ALA A 1 92 ? -10.157 2.469 11.007 1.00 97.44 92 ALA A C 1
ATOM 679 O O . ALA A 1 92 ? -10.642 2.909 12.048 1.00 97.44 92 ALA A O 1
ATOM 680 N N . ALA A 1 93 ? -10.349 1.196 10.643 1.00 97.44 93 ALA A N 1
ATOM 681 C CA . ALA A 1 93 ? -11.067 0.246 11.491 1.00 97.44 93 ALA A CA 1
ATOM 682 C C . ALA A 1 93 ? -10.296 -0.065 12.783 1.00 97.44 93 ALA A C 1
ATOM 684 O O . ALA A 1 93 ? -10.906 -0.138 13.849 1.00 97.44 93 ALA A O 1
ATOM 685 N N . ILE A 1 94 ? -8.970 -0.215 12.703 1.00 97.19 94 ILE A N 1
ATOM 686 C CA . ILE A 1 94 ? -8.108 -0.429 13.872 1.00 97.19 94 ILE A CA 1
ATOM 687 C C . ILE A 1 94 ? -8.120 0.803 14.781 1.00 97.19 94 ILE A C 1
ATOM 689 O O . ILE A 1 94 ? -8.332 0.660 15.984 1.00 97.19 94 ILE A O 1
ATOM 693 N N . GLU A 1 95 ? -7.927 1.999 14.217 1.00 97.06 95 GLU A N 1
ATOM 694 C CA . GLU A 1 95 ? -7.975 3.262 14.957 1.00 97.06 95 GLU A CA 1
ATOM 695 C C . GLU A 1 95 ? -9.277 3.383 15.740 1.00 97.06 95 GLU A C 1
ATOM 697 O O . GLU A 1 95 ? -9.256 3.501 16.968 1.00 97.06 95 GLU A O 1
ATOM 702 N N . LYS A 1 96 ? -10.402 3.232 15.039 1.00 96.56 96 LYS A N 1
ATOM 703 C CA . LYS A 1 96 ? -11.719 3.365 15.641 1.00 96.56 96 LYS A CA 1
ATOM 704 C C . LYS A 1 96 ? -11.990 2.305 16.703 1.00 96.56 96 LYS A C 1
ATOM 706 O O . LYS A 1 96 ? -12.348 2.637 17.825 1.00 96.56 96 LYS A O 1
ATOM 711 N N . LEU A 1 97 ? -11.836 1.021 16.381 1.00 97.00 97 LEU A N 1
ATOM 712 C CA . LEU A 1 97 ? -12.277 -0.048 17.284 1.00 97.00 97 LEU A CA 1
ATOM 713 C C . LEU A 1 97 ? -11.361 -0.236 18.492 1.00 97.00 97 LEU A C 1
ATOM 715 O O . LEU A 1 97 ? -11.861 -0.567 19.569 1.00 97.00 97 LEU A O 1
ATOM 719 N N . VAL A 1 98 ? -10.051 -0.049 18.316 1.00 96.88 98 VAL A N 1
ATOM 720 C CA . VAL A 1 98 ? -9.056 -0.337 19.355 1.00 96.88 98 VAL A CA 1
ATOM 721 C C . VAL A 1 98 ? -8.675 0.906 20.140 1.00 96.88 98 VAL A C 1
ATOM 723 O O . VAL A 1 98 ? -8.610 0.851 21.368 1.00 96.88 98 VAL A O 1
ATOM 726 N N . PHE A 1 99 ? -8.400 2.017 19.458 1.00 96.06 99 PHE A N 1
ATOM 727 C CA . PHE A 1 99 ? -7.795 3.185 20.098 1.00 96.06 99 PHE A CA 1
ATOM 728 C C . PHE A 1 99 ? -8.829 4.246 20.497 1.00 96.06 99 PHE A C 1
ATOM 730 O O . PHE A 1 99 ? -8.713 4.794 21.597 1.00 96.06 99 PHE A O 1
ATOM 737 N N . GLU A 1 100 ? -9.849 4.489 19.667 1.00 96.12 100 GLU A N 1
ATOM 738 C CA . GLU A 1 100 ? -10.926 5.452 19.949 1.00 96.12 100 GLU A CA 1
ATOM 739 C C . GLU A 1 100 ? -12.037 4.839 20.820 1.00 96.12 100 GLU A C 1
ATOM 741 O O . GLU A 1 100 ? -12.176 5.200 21.989 1.00 96.12 100 GLU A O 1
ATOM 746 N N . ASP A 1 101 ? -12.791 3.875 20.281 1.00 95.75 101 ASP A N 1
ATOM 747 C CA . ASP A 1 101 ? -13.952 3.257 20.939 1.00 95.75 101 ASP A CA 1
ATOM 748 C C . ASP A 1 101 ? -13.537 2.254 22.028 1.00 95.75 101 ASP A C 1
ATOM 750 O O . ASP A 1 101 ? -14.336 1.921 22.905 1.00 95.75 101 ASP A O 1
ATOM 754 N N . ARG A 1 102 ? -12.300 1.733 21.955 1.00 94.62 102 ARG A N 1
ATOM 755 C CA . ARG A 1 102 ? -11.750 0.686 22.845 1.00 94.62 102 ARG A CA 1
ATOM 756 C C . ARG A 1 102 ? -12.691 -0.510 23.022 1.00 94.62 102 ARG A C 1
ATOM 758 O O . ARG A 1 102 ? -12.785 -1.105 24.093 1.00 94.62 102 ARG A O 1
ATOM 765 N N . SER A 1 103 ? -13.410 -0.847 21.956 1.00 94.00 103 SER A N 1
ATOM 766 C CA . SER A 1 103 ? -14.434 -1.892 21.942 1.00 94.00 103 SER A CA 1
ATOM 767 C C . SER A 1 103 ? -13.881 -3.267 21.544 1.00 94.00 103 SER A C 1
ATOM 769 O O . SER A 1 103 ? -14.612 -4.260 21.582 1.00 94.00 103 SER A O 1
ATOM 771 N N . ALA A 1 104 ? -12.612 -3.318 21.136 1.00 94.62 104 ALA A N 1
ATOM 772 C CA . ALA A 1 104 ? -11.841 -4.523 20.867 1.00 94.62 104 ALA A CA 1
ATOM 773 C C . ALA A 1 104 ? -10.350 -4.261 21.118 1.00 94.62 104 ALA A C 1
ATOM 775 O O . ALA A 1 104 ? -9.888 -3.121 21.105 1.00 94.62 104 ALA A O 1
ATOM 776 N N . THR A 1 105 ? -9.579 -5.322 21.301 1.00 95.38 105 THR A N 1
ATOM 777 C CA . THR A 1 105 ? -8.114 -5.290 21.354 1.00 95.38 105 THR A CA 1
ATOM 778 C C . THR A 1 105 ? -7.506 -5.699 20.010 1.00 95.38 105 THR A C 1
ATOM 780 O O . THR A 1 105 ? -8.149 -6.368 19.197 1.00 95.38 105 THR A O 1
ATOM 783 N N . LEU A 1 106 ? -6.231 -5.359 19.776 1.00 95.19 106 LEU A N 1
ATOM 784 C CA . LEU A 1 106 ? -5.498 -5.853 18.598 1.00 95.19 106 LEU A CA 1
ATOM 785 C C . LEU A 1 106 ? -5.454 -7.384 18.543 1.00 95.19 106 LEU A C 1
ATOM 787 O O . LEU A 1 106 ? -5.542 -7.953 17.462 1.00 95.19 106 LEU A O 1
ATOM 791 N N . GLY A 1 107 ? -5.342 -8.048 19.699 1.00 95.62 107 GLY A N 1
ATOM 792 C CA . GLY A 1 107 ? -5.336 -9.509 19.781 1.00 95.62 107 GLY A CA 1
ATOM 793 C C . GLY A 1 107 ? -6.677 -10.131 19.392 1.00 95.62 107 GLY A C 1
ATOM 794 O O . GLY A 1 107 ? -6.697 -11.122 18.669 1.00 95.62 107 GLY A O 1
ATOM 795 N N . GLU A 1 108 ? -7.794 -9.535 19.816 1.00 95.44 108 GLU A N 1
ATOM 796 C CA . GLU A 1 108 ? -9.135 -9.984 19.416 1.00 95.44 108 GLU A CA 1
ATOM 797 C C . GLU A 1 108 ? -9.378 -9.785 17.921 1.00 95.44 108 GLU A C 1
ATOM 799 O O . GLU A 1 108 ? -9.887 -10.693 17.271 1.00 95.44 108 GLU A O 1
ATOM 804 N N . LEU A 1 109 ? -8.975 -8.640 17.356 1.00 95.56 109 LEU A N 1
ATOM 805 C CA . LEU A 1 109 ? -9.064 -8.412 15.911 1.00 95.56 109 LEU A CA 1
ATOM 806 C C . LEU A 1 109 ? -8.184 -9.385 15.123 1.00 95.56 109 LEU A C 1
ATOM 808 O O . LEU A 1 109 ? -8.643 -9.929 14.124 1.00 95.56 109 LEU A O 1
ATOM 812 N N . ALA A 1 110 ? -6.947 -9.627 15.565 1.00 95.62 110 ALA A N 1
ATOM 813 C CA . ALA A 1 110 ? -6.048 -10.580 14.918 1.00 95.62 110 ALA A CA 1
ATOM 814 C C . ALA A 1 110 ? -6.633 -11.994 14.930 1.00 95.62 110 ALA A C 1
ATOM 816 O O . ALA A 1 110 ? -6.746 -12.612 13.878 1.00 95.62 110 ALA A O 1
ATOM 817 N N . LYS A 1 111 ? -7.109 -12.452 16.092 1.00 96.75 111 LYS A N 1
ATOM 818 C CA . LYS A 1 111 ? -7.770 -13.751 16.211 1.00 96.75 111 LYS A CA 1
ATOM 819 C C . LYS A 1 111 ? -9.018 -13.841 15.331 1.00 96.75 111 LYS A C 1
ATOM 821 O O . LYS A 1 111 ? -9.212 -14.841 14.654 1.00 96.75 111 LYS A O 1
ATOM 826 N N . ALA A 1 112 ? -9.846 -12.798 15.309 1.00 96.94 112 ALA A N 1
ATOM 827 C CA . ALA A 1 112 ? -11.027 -12.774 14.456 1.00 96.94 112 ALA A CA 1
ATOM 828 C C . ALA A 1 112 ? -10.670 -12.856 12.967 1.00 96.94 112 ALA A C 1
ATOM 830 O O . ALA A 1 112 ? -11.404 -13.484 12.216 1.00 96.94 112 ALA A O 1
ATOM 831 N N . MET A 1 113 ? -9.557 -12.260 12.532 1.00 95.38 113 MET A N 1
ATOM 832 C CA . MET A 1 113 ? -9.070 -12.401 11.156 1.00 95.38 113 MET A CA 1
ATOM 833 C C . MET A 1 113 ? -8.499 -13.798 10.877 1.00 95.38 113 MET A C 1
ATOM 835 O O . MET A 1 113 ? -8.761 -14.335 9.803 1.00 95.38 113 MET A O 1
ATOM 839 N N . ASP A 1 114 ? -7.770 -14.394 11.826 1.00 97.06 114 ASP A N 1
ATOM 840 C CA . ASP A 1 114 ? -7.238 -15.763 11.712 1.00 97.06 114 ASP A CA 1
ATOM 841 C C . ASP A 1 114 ? -8.363 -16.808 11.609 1.00 97.06 114 ASP A C 1
ATOM 843 O O . ASP A 1 114 ? -8.252 -17.771 10.851 1.00 97.06 114 ASP A O 1
ATOM 847 N N . ASP A 1 115 ? -9.469 -16.583 12.323 1.00 97.75 115 ASP A N 1
ATOM 848 C CA . ASP A 1 115 ? -10.670 -17.424 12.302 1.00 97.75 115 ASP A CA 1
ATOM 849 C C . ASP A 1 115 ? -11.599 -17.122 11.093 1.00 97.75 115 ASP A C 1
ATOM 851 O O . ASP A 1 115 ? -12.730 -17.605 11.054 1.00 97.75 115 ASP A O 1
ATOM 855 N N . ASP A 1 116 ? -11.178 -16.289 10.126 1.00 96.94 116 ASP A N 1
ATOM 856 C CA . ASP A 1 116 ? -12.011 -15.770 9.017 1.00 96.94 116 ASP A CA 1
ATOM 857 C C . ASP A 1 116 ? -13.383 -15.242 9.490 1.00 96.94 116 ASP A C 1
ATOM 859 O O . ASP A 1 116 ? -14.438 -15.439 8.885 1.00 96.94 116 ASP A O 1
ATOM 863 N N . TRP A 1 117 ? -13.367 -14.558 10.633 1.00 97.19 117 TRP A N 1
ATOM 864 C CA . TRP A 1 117 ? -14.511 -13.974 11.330 1.00 97.19 117 TRP A CA 1
ATOM 865 C C . TRP A 1 117 ? -15.570 -14.964 11.835 1.00 97.19 117 TRP A C 1
ATOM 867 O O . TRP A 1 117 ? -16.609 -14.519 12.335 1.00 97.19 117 TRP A O 1
ATOM 877 N N . VAL A 1 118 ? -15.333 -16.275 11.746 1.00 97.69 118 VAL A N 1
ATOM 878 C CA . VAL A 1 118 ? -16.263 -17.305 12.226 1.00 97.69 118 VAL A CA 1
ATOM 879 C C . VAL A 1 118 ? -16.347 -17.249 13.753 1.00 97.69 118 VAL A C 1
ATOM 881 O O . VAL A 1 118 ? -15.343 -17.412 14.442 1.00 97.69 118 VAL A O 1
ATOM 884 N N . GLY A 1 119 ? -17.542 -17.003 14.300 1.00 96.75 119 GLY A N 1
ATOM 885 C CA . GLY A 1 119 ? -17.744 -16.810 15.743 1.00 96.75 119 GLY A CA 1
ATOM 886 C C . GLY A 1 119 ? -17.388 -15.407 16.255 1.00 96.75 119 GLY A C 1
ATOM 887 O O . GLY A 1 119 ? -17.428 -15.169 17.463 1.00 96.75 119 GLY A O 1
ATOM 888 N N . HIS A 1 120 ? -17.056 -14.474 15.353 1.00 97.12 120 HIS A N 1
ATOM 889 C CA . HIS A 1 120 ? -16.729 -13.073 15.656 1.00 97.12 120 HIS A CA 1
ATOM 890 C C . HIS A 1 120 ? -17.621 -12.096 14.870 1.00 97.12 120 HIS A C 1
ATOM 892 O O . HIS A 1 120 ? -17.205 -10.991 14.506 1.00 97.12 120 HIS A O 1
ATOM 898 N N . GLU A 1 121 ? -18.866 -12.482 14.582 1.00 97.12 121 GLU A N 1
ATOM 899 C CA . GLU A 1 121 ? -19.761 -11.785 13.651 1.00 97.12 121 GLU A CA 1
ATOM 900 C C . GLU A 1 121 ? -20.063 -10.346 14.085 1.00 97.12 121 GLU A C 1
ATOM 902 O O . GLU A 1 121 ? -20.133 -9.440 13.251 1.00 97.12 121 GLU A O 1
ATOM 907 N N . ASP A 1 122 ? -20.210 -10.104 15.387 1.00 96.44 122 ASP A N 1
ATOM 908 C CA . ASP A 1 122 ? -20.478 -8.763 15.910 1.00 96.44 122 ASP A CA 1
ATOM 909 C C . ASP A 1 122 ? -19.244 -7.857 15.856 1.00 96.44 122 ASP A C 1
ATOM 911 O O . ASP A 1 122 ? -19.367 -6.649 15.638 1.00 96.44 122 ASP A O 1
ATOM 915 N N . LEU A 1 123 ? -18.039 -8.420 15.989 1.00 96.56 123 LEU A N 1
ATOM 916 C CA . LEU A 1 123 ? -16.803 -7.677 15.748 1.00 96.56 123 LEU A CA 1
ATOM 917 C C . LEU A 1 123 ? -16.657 -7.344 14.258 1.00 96.56 123 LEU A C 1
ATOM 919 O O . LEU A 1 123 ? -16.363 -6.198 13.914 1.00 96.56 123 LEU A O 1
ATOM 923 N N . ARG A 1 124 ? -16.975 -8.294 13.368 1.00 97.06 124 ARG A N 1
ATOM 924 C CA . ARG A 1 124 ? -16.987 -8.071 11.915 1.00 97.06 124 ARG A CA 1
ATOM 925 C C . ARG A 1 124 ? -17.953 -6.959 11.514 1.00 97.06 124 ARG A C 1
ATOM 927 O O . ARG A 1 124 ? -17.582 -6.074 10.747 1.00 97.06 124 ARG A O 1
ATOM 934 N N . LYS A 1 125 ? -19.183 -6.964 12.042 1.00 97.25 125 LYS A N 1
ATOM 935 C CA . LYS A 1 125 ? -20.177 -5.904 11.782 1.00 97.25 125 LYS A CA 1
ATOM 936 C C . LYS A 1 125 ? -19.648 -4.530 12.186 1.00 97.25 125 LYS A C 1
ATOM 938 O O . LYS A 1 125 ? -19.771 -3.584 11.412 1.00 97.25 125 LYS A O 1
ATOM 943 N N . ARG A 1 126 ? -19.021 -4.422 13.363 1.00 96.50 126 ARG A N 1
ATOM 944 C CA . ARG A 1 126 ? -18.405 -3.172 13.832 1.00 96.50 126 ARG A CA 1
ATOM 945 C C . ARG A 1 126 ? -17.251 -2.724 12.929 1.00 96.50 126 ARG A C 1
ATOM 947 O O . ARG A 1 126 ? -17.198 -1.554 12.562 1.00 96.50 126 ARG A O 1
ATOM 954 N N . ALA A 1 127 ? -16.388 -3.644 12.493 1.00 95.81 127 ALA A N 1
ATOM 955 C CA . ALA A 1 127 ? -15.300 -3.344 11.556 1.00 95.81 127 ALA A CA 1
ATOM 956 C C . ALA A 1 127 ? -15.816 -2.867 10.187 1.00 95.81 127 ALA A C 1
ATOM 958 O O . ALA A 1 127 ? -15.289 -1.913 9.606 1.00 95.81 127 ALA A O 1
ATOM 959 N N . LEU A 1 128 ? -16.897 -3.468 9.683 1.00 96.12 128 LEU A N 1
ATOM 960 C CA . LEU A 1 128 ? -17.556 -3.028 8.452 1.00 96.12 128 LEU A CA 1
ATOM 961 C C . LEU A 1 128 ? -18.206 -1.646 8.606 1.00 96.12 128 LEU A C 1
ATOM 963 O O . LEU A 1 128 ? -18.097 -0.833 7.692 1.00 96.12 128 LEU A O 1
ATOM 967 N N . ALA A 1 129 ? -18.802 -1.357 9.766 1.00 96.12 129 ALA A N 1
ATOM 968 C CA . ALA A 1 129 ? -19.432 -0.072 10.076 1.00 96.12 129 ALA A CA 1
ATOM 969 C C . ALA A 1 129 ? -18.441 1.063 10.397 1.00 96.12 129 ALA A C 1
ATOM 971 O O . ALA A 1 129 ? -18.839 2.228 10.449 1.00 96.12 129 ALA A O 1
ATOM 972 N N . ALA A 1 130 ? -17.158 0.756 10.621 1.00 95.75 130 ALA A N 1
ATOM 973 C CA . ALA A 1 130 ? -16.130 1.782 10.770 1.00 95.75 130 ALA A CA 1
ATOM 974 C C . ALA A 1 130 ? -16.065 2.687 9.518 1.00 95.75 130 ALA A C 1
ATOM 976 O O . ALA A 1 130 ? -16.447 2.234 8.435 1.00 95.75 130 ALA A O 1
ATOM 977 N N . PRO A 1 131 ? -15.571 3.932 9.630 1.00 95.69 131 PRO A N 1
ATOM 978 C CA . PRO A 1 131 ? -15.368 4.826 8.493 1.00 95.69 131 PRO A CA 1
ATOM 979 C C . PRO A 1 131 ? -14.665 4.148 7.306 1.00 95.69 131 PRO A C 1
ATOM 981 O O . PRO A 1 131 ? -13.829 3.258 7.491 1.00 95.69 131 PRO A O 1
ATOM 984 N N . LYS A 1 132 ? -15.028 4.546 6.081 1.00 96.19 132 LYS A N 1
ATOM 985 C CA . LYS A 1 132 ? -14.508 3.963 4.837 1.00 96.19 132 LYS A CA 1
ATOM 986 C C . LYS A 1 132 ? -14.055 5.047 3.865 1.00 96.19 132 LYS A C 1
ATOM 988 O O . LYS A 1 132 ? -14.760 6.039 3.680 1.00 96.19 132 LYS A O 1
ATOM 993 N N . TYR A 1 133 ? -12.924 4.791 3.219 1.00 96.25 133 TYR A N 1
ATOM 994 C CA . TYR A 1 133 ? -12.332 5.591 2.155 1.00 96.25 133 TYR A CA 1
ATOM 995 C C . TYR A 1 133 ? -13.330 5.830 1.019 1.00 96.25 133 TYR A C 1
ATOM 997 O O . TYR A 1 133 ? -14.064 4.912 0.636 1.00 96.25 133 TYR A O 1
ATOM 1005 N N . GLY A 1 134 ? -13.322 7.045 0.467 1.00 94.38 134 GLY A N 1
ATOM 1006 C CA . GLY A 1 134 ? -14.166 7.420 -0.672 1.00 94.38 134 GLY A CA 1
ATOM 1007 C C . GLY A 1 134 ? -15.566 7.923 -0.305 1.00 94.38 134 GLY A C 1
ATOM 1008 O O . GLY A 1 134 ? -16.398 8.073 -1.195 1.00 94.38 134 GLY A O 1
ATOM 1009 N N . ASN A 1 135 ? -15.826 8.198 0.977 1.00 95.50 135 ASN A N 1
ATOM 1010 C CA . ASN A 1 135 ? -17.072 8.816 1.458 1.00 95.50 135 ASN A CA 1
ATOM 1011 C C . ASN A 1 135 ? -16.854 10.247 1.983 1.00 95.50 135 ASN A C 1
ATOM 1013 O O . ASN A 1 135 ? -17.571 10.664 2.889 1.00 95.50 135 ASN A O 1
ATOM 1017 N N . ASP A 1 136 ? -15.853 10.962 1.454 1.00 94.62 136 ASP A N 1
ATOM 1018 C CA . ASP A 1 136 ? -15.476 12.324 1.875 1.00 94.62 136 ASP A CA 1
ATOM 1019 C C . ASP A 1 136 ? -15.224 12.415 3.390 1.00 94.62 136 ASP A C 1
ATOM 1021 O O . ASP A 1 136 ? -15.772 13.249 4.112 1.00 94.62 136 ASP A O 1
ATOM 1025 N N . ASN A 1 137 ? -14.436 11.464 3.899 1.00 94.00 137 ASN A N 1
ATOM 1026 C CA . ASN A 1 137 ? -14.115 11.374 5.315 1.00 94.00 137 ASN A CA 1
ATOM 1027 C C . ASN A 1 137 ? -12.609 11.522 5.493 1.00 94.00 137 ASN A C 1
ATOM 1029 O O . ASN A 1 137 ? -11.859 10.547 5.397 1.00 94.00 137 ASN A O 1
ATOM 1033 N N . GLU A 1 138 ? -12.188 12.743 5.827 1.00 94.19 138 GLU A N 1
ATOM 1034 C CA . GLU A 1 138 ? -10.777 13.110 5.969 1.00 94.19 138 GLU A CA 1
ATOM 1035 C C . GLU A 1 138 ? -10.012 12.199 6.945 1.00 94.19 138 GLU A C 1
ATOM 1037 O O . GLU A 1 138 ? -8.831 11.926 6.735 1.00 94.19 138 GLU A O 1
ATOM 1042 N N . ALA A 1 139 ? -10.670 11.661 7.981 1.00 90.25 139 ALA A N 1
ATOM 1043 C CA . ALA A 1 139 ? -10.024 10.759 8.936 1.00 90.25 139 ALA A CA 1
ATOM 1044 C C . ALA A 1 139 ? -9.559 9.439 8.293 1.00 90.25 139 ALA A C 1
ATOM 1046 O O . ALA A 1 139 ? -8.586 8.849 8.754 1.00 90.25 139 ALA A O 1
ATOM 1047 N N . VAL A 1 140 ? -10.211 8.993 7.214 1.00 94.38 140 VAL A N 1
ATOM 1048 C CA . VAL A 1 140 ? -9.817 7.793 6.453 1.00 94.38 140 VAL A CA 1
ATOM 1049 C C . VAL A 1 140 ? -9.018 8.161 5.213 1.00 94.38 140 VAL A C 1
ATOM 1051 O O . VAL A 1 140 ? -8.033 7.498 4.884 1.00 94.38 140 VAL A O 1
ATOM 1054 N N . ASP A 1 141 ? -9.424 9.229 4.530 1.00 95.81 141 ASP A N 1
ATOM 1055 C CA . ASP A 1 141 ? -8.816 9.656 3.274 1.00 95.81 141 ASP A CA 1
ATOM 1056 C C . ASP A 1 141 ? -7.357 10.103 3.477 1.00 95.81 141 ASP A C 1
ATOM 1058 O O . ASP A 1 141 ? -6.519 9.880 2.596 1.00 95.81 141 ASP A O 1
ATOM 1062 N N . ARG A 1 142 ? -7.001 10.602 4.674 1.00 96.69 142 ARG A N 1
ATOM 1063 C CA . ARG A 1 142 ? -5.603 10.873 5.049 1.00 96.69 142 ARG A CA 1
ATOM 1064 C C . ARG A 1 142 ? -4.699 9.644 4.917 1.00 96.69 142 ARG A C 1
ATOM 1066 O O . ARG A 1 142 ? -3.604 9.776 4.380 1.00 96.69 142 ARG A O 1
ATOM 1073 N N . TYR A 1 143 ? -5.160 8.448 5.305 1.00 97.31 143 TYR A N 1
ATOM 1074 C CA . TYR A 1 143 ? -4.341 7.233 5.235 1.00 97.31 143 TYR A CA 1
ATOM 1075 C C . TYR A 1 143 ? -4.017 6.867 3.791 1.00 97.31 143 TYR A C 1
ATOM 1077 O O . TYR A 1 143 ? -2.882 6.522 3.469 1.00 97.31 143 TYR A O 1
ATOM 1085 N N . ALA A 1 144 ? -5.000 6.986 2.897 1.00 96.75 144 ALA A N 1
ATOM 1086 C CA . ALA A 1 144 ? -4.782 6.746 1.477 1.00 96.75 144 ALA A CA 1
ATOM 1087 C C . ALA A 1 144 ? -3.758 7.734 0.892 1.00 96.75 144 ALA A C 1
ATOM 1089 O O . ALA A 1 144 ? -2.880 7.320 0.132 1.00 96.75 144 ALA A O 1
ATOM 1090 N N . ARG A 1 145 ? -3.825 9.019 1.273 1.00 96.81 145 ARG A N 1
ATOM 1091 C CA . ARG A 1 145 ? -2.828 10.021 0.860 1.00 96.81 145 ARG A CA 1
ATOM 1092 C C . ARG A 1 145 ? -1.436 9.669 1.378 1.00 96.81 145 ARG A C 1
ATOM 1094 O O . ARG A 1 145 ? -0.507 9.555 0.586 1.00 96.81 145 ARG A O 1
ATOM 1101 N N . GLU A 1 146 ? -1.302 9.428 2.678 1.00 97.19 146 GLU A N 1
ATOM 1102 C CA . GLU A 1 146 ? -0.016 9.153 3.326 1.00 97.19 146 GLU A CA 1
ATOM 1103 C C . GLU A 1 146 ? 0.663 7.894 2.777 1.00 97.19 146 GLU A C 1
ATOM 1105 O O . GLU A 1 146 ? 1.846 7.933 2.430 1.00 97.19 146 GLU A O 1
ATOM 1110 N N . ILE A 1 147 ? -0.086 6.799 2.612 1.00 97.19 147 ILE A N 1
ATOM 1111 C CA . ILE A 1 147 ? 0.442 5.543 2.062 1.00 97.19 147 ILE A CA 1
ATOM 1112 C C . ILE A 1 147 ? 0.821 5.708 0.590 1.00 97.19 147 ILE A C 1
ATOM 1114 O O . ILE A 1 147 ? 1.862 5.203 0.166 1.00 97.19 147 ILE A O 1
ATOM 1118 N N . SER A 1 148 ? 0.011 6.420 -0.199 1.00 96.81 148 SER A N 1
ATOM 1119 C CA . SER A 1 148 ? 0.330 6.713 -1.601 1.00 96.81 148 SER A CA 1
ATOM 1120 C C . SER A 1 148 ? 1.610 7.547 -1.716 1.00 96.81 148 SER A C 1
ATOM 1122 O O . SER A 1 148 ? 2.510 7.212 -2.491 1.00 96.81 148 SER A O 1
ATOM 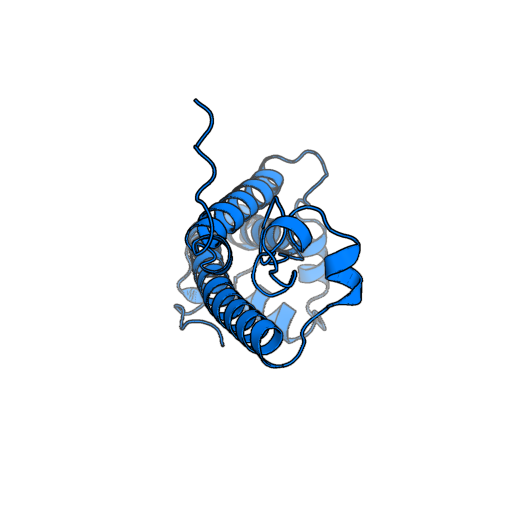1124 N N . ASP A 1 149 ? 1.740 8.593 -0.899 1.00 96.81 149 ASP A N 1
ATOM 1125 C CA . ASP A 1 149 ? 2.925 9.450 -0.860 1.00 96.81 149 ASP A CA 1
ATOM 1126 C C . ASP A 1 149 ? 4.161 8.690 -0.372 1.00 96.81 149 ASP A C 1
ATOM 1128 O O . ASP A 1 149 ? 5.273 8.899 -0.871 1.00 96.81 149 ASP A O 1
ATOM 1132 N N . PHE A 1 150 ? 4.001 7.795 0.603 1.00 96.88 150 PHE A N 1
ATOM 1133 C CA . PHE A 1 150 ? 5.061 6.896 1.045 1.00 96.88 150 PHE A CA 1
ATOM 1134 C C . PHE A 1 150 ? 5.492 5.953 -0.082 1.00 96.88 150 PHE A C 1
ATOM 1136 O O . PHE A 1 150 ? 6.679 5.892 -0.404 1.00 96.88 150 PHE A O 1
ATOM 1143 N N . TYR A 1 151 ? 4.544 5.274 -0.733 1.00 96.06 151 TYR A N 1
ATOM 1144 C CA . TYR A 1 151 ? 4.807 4.368 -1.852 1.00 96.06 151 TYR A CA 1
ATOM 1145 C C . TYR A 1 151 ? 5.570 5.076 -2.976 1.00 96.06 151 TYR A C 1
ATOM 1147 O O . TYR A 1 151 ? 6.597 4.585 -3.454 1.00 96.06 151 TYR A O 1
ATOM 1155 N N . TYR A 1 152 ? 5.121 6.273 -3.356 1.00 93.56 152 TYR A N 1
ATOM 1156 C CA . TYR A 1 152 ? 5.768 7.082 -4.381 1.00 93.56 152 TYR A CA 1
ATOM 1157 C C . TYR A 1 152 ? 7.194 7.490 -3.994 1.00 93.56 152 TYR A C 1
ATOM 1159 O O . TYR A 1 152 ? 8.130 7.330 -4.779 1.00 93.56 152 TYR A O 1
ATOM 1167 N N . ARG A 1 153 ? 7.395 7.998 -2.772 1.00 94.44 153 ARG A N 1
ATOM 1168 C CA . ARG A 1 153 ? 8.728 8.401 -2.301 1.00 94.44 153 ARG A CA 1
ATOM 1169 C C . ARG A 1 153 ? 9.683 7.217 -2.223 1.00 94.44 153 ARG A C 1
ATOM 1171 O O . ARG A 1 153 ? 10.839 7.367 -2.607 1.00 94.44 153 ARG A O 1
ATOM 1178 N N . THR A 1 154 ? 9.217 6.069 -1.744 1.00 94.00 154 THR A N 1
ATOM 1179 C CA . THR A 1 154 ? 10.038 4.866 -1.578 1.00 94.00 154 THR A CA 1
ATOM 1180 C C . THR A 1 154 ? 10.419 4.275 -2.930 1.00 94.00 154 THR A C 1
ATOM 1182 O O . THR A 1 154 ? 11.603 4.097 -3.194 1.00 94.00 154 THR A O 1
ATOM 1185 N N . THR A 1 155 ? 9.466 4.094 -3.848 1.00 91.44 155 THR A N 1
ATOM 1186 C CA . THR A 1 155 ? 9.757 3.597 -5.207 1.00 91.44 155 THR A CA 1
ATOM 1187 C C . THR A 1 155 ? 10.727 4.504 -5.969 1.00 91.44 155 THR A C 1
ATOM 1189 O O . THR A 1 155 ? 11.651 4.012 -6.614 1.00 91.44 155 THR A O 1
ATOM 1192 N N . ARG A 1 156 ? 10.607 5.834 -5.837 1.00 89.06 156 ARG A N 1
ATOM 1193 C CA . ARG A 1 156 ? 11.524 6.788 -6.490 1.00 89.06 156 ARG A CA 1
ATOM 1194 C C . ARG A 1 156 ? 12.961 6.767 -5.974 1.00 89.06 156 ARG A C 1
ATOM 1196 O O . ARG A 1 156 ? 13.830 7.312 -6.655 1.00 89.06 156 ARG A O 1
ATOM 1203 N N . ARG A 1 157 ? 13.239 6.166 -4.811 1.00 89.00 157 ARG A N 1
ATOM 1204 C CA . ARG A 1 157 ? 14.618 5.994 -4.316 1.00 89.00 157 ARG A CA 1
ATOM 1205 C C . ARG A 1 157 ? 15.411 4.975 -5.129 1.00 89.00 157 ARG A C 1
ATOM 1207 O O . ARG A 1 157 ? 16.633 4.971 -5.029 1.00 89.00 157 ARG A O 1
ATOM 1214 N N . HIS A 1 158 ? 14.740 4.162 -5.942 1.00 85.56 158 HIS A N 1
ATOM 1215 C CA . HIS A 1 158 ? 15.364 3.162 -6.797 1.00 85.56 158 HIS A CA 1
ATOM 1216 C C . HIS A 1 158 ? 15.456 3.684 -8.237 1.00 85.56 158 HIS A C 1
ATOM 1218 O O . HIS A 1 158 ? 14.497 3.556 -9.002 1.00 85.56 158 HIS A O 1
ATOM 1224 N N . PRO A 1 159 ? 16.577 4.311 -8.637 1.00 69.88 159 PRO A N 1
ATOM 1225 C CA . PRO A 1 159 ? 16.772 4.690 -10.028 1.00 69.88 159 PRO A CA 1
ATOM 1226 C C . PRO A 1 159 ? 16.873 3.436 -10.906 1.00 69.88 159 PRO A C 1
ATOM 1228 O O . PRO A 1 159 ? 17.524 2.458 -10.546 1.00 69.88 159 PRO A O 1
ATOM 1231 N N . CYS A 1 160 ? 16.241 3.469 -12.079 1.00 63.59 160 CYS A N 1
ATOM 1232 C CA . CYS A 1 160 ? 16.436 2.437 -13.090 1.00 63.59 160 CYS A CA 1
ATOM 1233 C C . CYS A 1 160 ? 17.693 2.747 -13.914 1.00 63.59 160 CYS A C 1
ATOM 1235 O O . CYS A 1 160 ? 17.748 3.756 -14.620 1.00 63.59 160 CYS A O 1
ATOM 1237 N N . ASP A 1 161 ? 18.684 1.858 -13.857 1.00 56.41 161 ASP A N 1
ATOM 1238 C CA . ASP A 1 161 ? 19.955 2.015 -14.576 1.00 56.41 161 ASP A CA 1
ATOM 1239 C C . ASP A 1 161 ? 19.852 1.759 -16.088 1.00 56.41 161 ASP A C 1
ATOM 1241 O O . ASP A 1 161 ? 20.731 2.153 -16.849 1.00 56.41 161 ASP A O 1
ATOM 1245 N N . VAL A 1 162 ? 18.768 1.144 -16.570 1.00 53.34 162 VAL A N 1
ATOM 1246 C CA . VAL A 1 162 ? 18.620 0.829 -18.005 1.00 53.34 162 VAL A CA 1
ATOM 1247 C C . VAL A 1 162 ? 18.480 2.104 -18.852 1.00 53.34 162 VAL A C 1
ATOM 1249 O O . VAL A 1 162 ? 18.855 2.116 -20.020 1.00 53.34 162 VAL A O 1
ATOM 1252 N N . ALA A 1 163 ? 18.015 3.209 -18.260 1.00 44.25 163 ALA A N 1
ATOM 1253 C CA . ALA A 1 163 ? 17.925 4.509 -18.924 1.00 44.25 163 ALA A CA 1
ATOM 1254 C C . ALA A 1 163 ? 19.213 5.356 -18.819 1.00 44.25 163 ALA A C 1
ATOM 1256 O O . ALA A 1 163 ? 19.315 6.392 -19.474 1.00 44.25 163 ALA A O 1
ATOM 1257 N N . SER A 1 164 ? 20.191 4.975 -17.987 1.00 39.69 164 SER A N 1
ATOM 1258 C CA . SER A 1 164 ? 21.347 5.830 -17.671 1.00 39.69 164 SER A CA 1
ATOM 1259 C C . SER A 1 164 ? 22.571 5.597 -18.566 1.00 39.69 164 SER A C 1
ATOM 1261 O O . SER A 1 164 ? 23.474 6.436 -18.576 1.00 39.69 164 SER A O 1
ATOM 1263 N N . SER A 1 165 ? 22.590 4.528 -19.369 1.00 38.56 165 SER A N 1
ATOM 1264 C CA . SER A 1 165 ? 23.683 4.211 -20.303 1.00 38.56 165 SER A CA 1
ATOM 1265 C C . SER A 1 165 ? 23.576 4.907 -21.671 1.00 38.56 165 SER A C 1
ATOM 1267 O O . SER A 1 165 ? 24.528 4.863 -22.448 1.00 38.56 165 SER A O 1
ATOM 1269 N N . GLY A 1 166 ? 22.470 5.604 -21.959 1.00 39.41 166 GLY A N 1
ATOM 1270 C CA . GLY A 1 166 ? 22.263 6.329 -23.215 1.00 39.41 166 GLY A CA 1
ATOM 1271 C C . GLY A 1 166 ? 21.488 7.627 -23.006 1.00 39.41 166 GLY A C 1
ATOM 1272 O O . GLY A 1 166 ? 20.265 7.635 -23.058 1.00 39.41 166 GLY A O 1
ATOM 1273 N N . SER A 1 167 ? 22.210 8.733 -22.810 1.00 34.62 167 SER A N 1
ATOM 1274 C CA . SER A 1 167 ? 21.704 10.111 -22.674 1.00 34.62 167 SER A CA 1
ATOM 1275 C C . SER A 1 167 ? 20.784 10.376 -21.468 1.00 34.62 167 SER A C 1
ATOM 1277 O O . SER A 1 167 ? 19.583 10.128 -21.491 1.00 34.62 167 SER A O 1
ATOM 1279 N N . ARG A 1 168 ? 21.327 11.018 -20.424 1.00 33.62 168 ARG A N 1
ATOM 1280 C CA . ARG A 1 168 ? 20.492 11.857 -19.552 1.00 33.62 168 ARG A CA 1
ATOM 1281 C C . ARG A 1 168 ? 19.889 12.946 -20.439 1.00 33.62 168 ARG A C 1
ATOM 1283 O O . ARG A 1 168 ? 20.639 13.782 -20.941 1.00 33.62 168 ARG A O 1
ATOM 1290 N N . SER A 1 169 ? 18.571 12.952 -20.636 1.00 36.28 169 SER A N 1
ATOM 1291 C CA . SER A 1 169 ? 17.917 14.135 -21.194 1.00 36.28 169 SER A CA 1
ATOM 1292 C C . SER A 1 169 ? 18.213 15.317 -20.258 1.00 36.28 169 SER A C 1
ATOM 1294 O O . SER A 1 169 ? 18.202 15.134 -19.031 1.00 36.28 169 SER A O 1
ATOM 1296 N N . PRO A 1 170 ? 18.519 16.515 -20.782 1.00 32.50 170 PRO A N 1
ATOM 1297 C CA . PRO A 1 170 ? 18.723 17.674 -19.932 1.00 32.50 170 PRO A CA 1
ATOM 1298 C C . PRO A 1 170 ? 17.450 17.881 -19.112 1.00 32.50 170 PRO A C 1
ATOM 1300 O O . PRO A 1 170 ? 16.343 17.850 -19.650 1.00 32.50 170 PRO A O 1
ATOM 1303 N N . ARG A 1 171 ? 17.606 18.023 -17.791 1.00 34.72 171 ARG A N 1
ATOM 1304 C CA . ARG A 1 171 ? 16.510 18.486 -16.940 1.00 34.72 171 ARG A CA 1
ATOM 1305 C C . ARG A 1 171 ? 16.062 19.827 -17.517 1.00 34.72 171 ARG A C 1
ATOM 1307 O O . ARG A 1 171 ? 16.884 20.733 -17.630 1.00 34.72 171 ARG A O 1
ATOM 1314 N N . SER A 1 172 ? 14.805 19.910 -17.939 1.00 31.45 172 SER A N 1
ATOM 1315 C CA . SER A 1 172 ? 14.188 21.182 -18.301 1.00 31.45 172 SER A CA 1
ATOM 1316 C C . SER A 1 172 ? 14.268 22.141 -17.100 1.00 31.45 172 SER A C 1
ATOM 1318 O O . SER A 1 172 ? 14.217 21.651 -15.966 1.00 31.45 172 SER A O 1
ATOM 1320 N N . PRO A 1 173 ? 14.476 23.447 -17.351 1.00 40.28 173 PRO A N 1
ATOM 1321 C CA . PRO A 1 173 ? 14.730 24.455 -16.321 1.00 40.28 173 PRO A CA 1
ATOM 1322 C C . PRO A 1 173 ? 13.590 24.599 -15.310 1.00 40.28 173 PRO A C 1
ATOM 1324 O O . PRO A 1 173 ? 12.421 24.364 -15.694 1.00 40.28 173 PRO A O 1
#